Protein AF-A0A1Y6CTK4-F1 (afdb_monomer_lite)

Structure (mmCIF, N/CA/C/O backbone):
data_AF-A0A1Y6CTK4-F1
#
_entry.id   AF-A0A1Y6CTK4-F1
#
loop_
_atom_site.group_PDB
_atom_site.id
_atom_site.type_symbol
_atom_site.label_atom_id
_atom_site.label_alt_id
_atom_site.label_comp_id
_atom_site.label_asym_id
_atom_site.label_entity_id
_atom_site.label_seq_id
_atom_site.pdbx_PDB_ins_code
_atom_site.Cartn_x
_atom_site.Cartn_y
_atom_site.Cartn_z
_atom_site.occupancy
_atom_site.B_iso_or_equiv
_atom_site.auth_seq_id
_atom_site.auth_comp_id
_atom_site.auth_asym_id
_atom_site.auth_atom_id
_atom_site.pdbx_PDB_model_num
ATOM 1 N N . MET A 1 1 ? 42.784 -17.783 3.368 1.00 45.97 1 MET A N 1
ATOM 2 C CA . MET A 1 1 ? 42.472 -16.621 2.508 1.00 45.97 1 MET A CA 1
ATOM 3 C C . MET A 1 1 ? 41.008 -16.737 2.099 1.00 45.97 1 MET A C 1
ATOM 5 O O . MET A 1 1 ? 40.690 -17.601 1.295 1.00 45.97 1 MET A O 1
ATOM 9 N N . LEU A 1 2 ? 40.103 -15.988 2.735 1.00 48.53 2 LEU A N 1
ATOM 10 C CA . LEU A 1 2 ? 38.673 -16.004 2.399 1.00 48.53 2 LEU A CA 1
ATOM 11 C C . LEU A 1 2 ? 38.451 -15.067 1.206 1.00 48.53 2 LEU A C 1
ATOM 13 O O . LEU A 1 2 ? 38.705 -13.869 1.308 1.00 48.53 2 LEU A O 1
ATOM 17 N N . ASN A 1 3 ? 38.032 -15.623 0.069 1.00 46.44 3 ASN A N 1
ATOM 18 C CA . ASN A 1 3 ? 37.673 -14.848 -1.115 1.00 46.44 3 ASN A CA 1
ATOM 19 C C . ASN A 1 3 ? 36.435 -13.995 -0.811 1.00 46.44 3 ASN A C 1
ATOM 21 O O . ASN A 1 3 ? 35.323 -14.515 -0.732 1.00 46.44 3 ASN A O 1
ATOM 25 N N . SER A 1 4 ? 36.621 -12.681 -0.678 1.00 54.34 4 SER A N 1
ATOM 26 C CA . SER A 1 4 ? 35.524 -11.712 -0.686 1.00 54.34 4 SER A CA 1
ATOM 27 C C . SER A 1 4 ? 34.871 -11.710 -2.068 1.00 54.34 4 SER A C 1
ATOM 29 O O . SER A 1 4 ? 35.360 -11.072 -3.002 1.00 54.34 4 SER A O 1
ATOM 31 N N . ALA A 1 5 ? 33.774 -12.453 -2.219 1.00 57.59 5 ALA A N 1
ATOM 32 C CA . ALA A 1 5 ? 32.955 -12.409 -3.421 1.00 57.59 5 ALA A CA 1
ATOM 33 C C . ALA A 1 5 ? 32.444 -10.972 -3.631 1.00 57.59 5 ALA A C 1
ATOM 35 O O . ALA A 1 5 ? 31.757 -10.414 -2.775 1.00 57.59 5 ALA A O 1
ATOM 36 N N . LYS A 1 6 ? 32.794 -10.355 -4.767 1.00 54.62 6 LYS A N 1
ATOM 37 C CA . LYS A 1 6 ? 32.247 -9.047 -5.158 1.00 54.62 6 LYS A CA 1
ATOM 38 C C . LYS A 1 6 ? 30.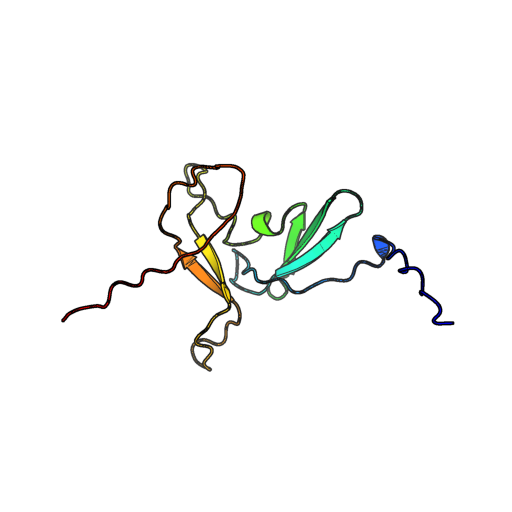724 -9.183 -5.320 1.00 54.62 6 LYS A C 1
ATOM 40 O O . LYS A 1 6 ? 30.294 -10.127 -5.988 1.00 54.62 6 LYS A O 1
ATOM 45 N N . PRO A 1 7 ? 29.905 -8.274 -4.760 1.00 55.06 7 PRO A N 1
ATOM 46 C CA . PRO A 1 7 ? 28.458 -8.342 -4.930 1.00 55.06 7 PRO A CA 1
ATOM 47 C C . PRO A 1 7 ? 28.117 -8.264 -6.423 1.00 55.06 7 PRO A C 1
ATOM 49 O O . PRO A 1 7 ? 28.581 -7.361 -7.127 1.00 55.06 7 PRO A O 1
ATOM 52 N N . ARG A 1 8 ? 27.336 -9.230 -6.927 1.00 59.50 8 ARG A N 1
ATOM 53 C CA . ARG A 1 8 ? 26.822 -9.189 -8.303 1.00 59.50 8 ARG A CA 1
ATOM 54 C C . ARG A 1 8 ? 25.982 -7.924 -8.461 1.00 59.50 8 ARG A C 1
ATOM 56 O O . ARG A 1 8 ? 25.069 -7.686 -7.675 1.00 59.50 8 ARG A O 1
ATOM 63 N N . ARG A 1 9 ? 26.276 -7.130 -9.493 1.00 58.94 9 ARG A N 1
ATOM 64 C CA . ARG A 1 9 ? 25.370 -6.068 -9.937 1.00 58.9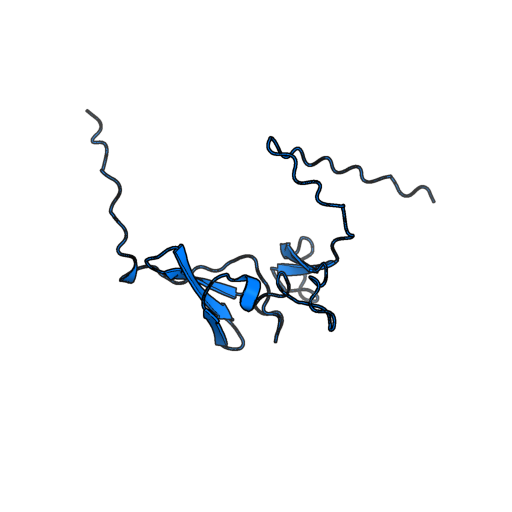4 9 ARG A CA 1
ATOM 65 C C . ARG A 1 9 ? 24.100 -6.751 -10.445 1.00 58.94 9 ARG A C 1
ATOM 67 O O . ARG A 1 9 ? 24.165 -7.485 -11.425 1.00 58.94 9 ARG A O 1
ATOM 74 N N . ILE A 1 10 ? 22.986 -6.577 -9.737 1.00 56.66 10 ILE A N 1
ATOM 75 C CA . ILE A 1 10 ? 21.670 -7.005 -10.218 1.00 56.66 10 ILE A CA 1
ATOM 76 C C . ILE A 1 10 ? 21.304 -6.031 -11.338 1.00 56.66 10 ILE A C 1
ATOM 78 O O . ILE A 1 10 ? 21.202 -4.829 -11.088 1.00 56.66 10 ILE A O 1
ATOM 82 N N . ASN A 1 11 ? 21.169 -6.519 -12.571 1.00 55.72 11 ASN A N 1
ATOM 83 C CA . ASN A 1 11 ? 20.648 -5.696 -13.657 1.00 55.72 11 ASN A CA 1
ATOM 84 C C . ASN A 1 11 ? 19.216 -5.285 -13.292 1.00 55.72 11 ASN A C 1
ATOM 86 O O . ASN A 1 11 ? 18.415 -6.120 -12.880 1.00 55.72 11 ASN A O 1
ATOM 90 N N . HIS A 1 12 ? 18.875 -4.006 -13.446 1.00 55.53 12 HIS A N 1
ATOM 91 C CA . HIS A 1 12 ? 17.532 -3.497 -13.128 1.00 55.53 12 HIS A CA 1
ATOM 92 C C . HIS A 1 12 ? 16.418 -4.159 -13.961 1.00 55.53 12 HIS A C 1
ATOM 94 O O . HIS A 1 12 ? 15.256 -4.138 -13.567 1.00 55.53 12 HIS A O 1
ATOM 100 N N . GLU A 1 13 ? 16.778 -4.765 -15.090 1.00 55.28 13 GLU A N 1
ATOM 101 C CA . GLU A 1 13 ? 15.895 -5.520 -15.985 1.00 55.28 13 GLU A CA 1
ATOM 102 C C . GLU A 1 13 ? 15.497 -6.885 -15.390 1.00 55.28 13 GLU A C 1
ATOM 104 O O . GLU A 1 13 ? 14.393 -7.367 -15.637 1.00 55.28 13 GLU A O 1
ATOM 109 N N . ASP A 1 14 ? 16.348 -7.431 -14.512 1.00 58.47 14 ASP A N 1
ATOM 110 C CA . ASP A 1 14 ? 16.137 -8.666 -13.746 1.00 58.47 14 ASP A CA 1
ATOM 111 C C . ASP A 1 14 ? 15.514 -8.397 -12.363 1.00 58.47 14 ASP A C 1
ATOM 113 O O . ASP A 1 14 ? 15.399 -9.304 -11.533 1.00 58.47 14 ASP A O 1
ATOM 117 N N . ALA A 1 15 ? 15.125 -7.149 -12.070 1.00 69.19 15 ALA A N 1
ATOM 118 C CA . ALA A 1 15 ? 14.458 -6.829 -10.818 1.00 69.19 15 ALA A CA 1
ATOM 119 C C . ALA A 1 15 ? 13.088 -7.524 -10.790 1.00 69.19 15 ALA A C 1
ATOM 121 O O . ALA A 1 15 ? 12.125 -7.105 -11.440 1.00 69.19 15 ALA A O 1
ATOM 122 N N . GLY A 1 16 ? 13.020 -8.628 -10.046 1.00 87.75 16 GLY A N 1
ATOM 123 C CA . GLY A 1 16 ? 11.790 -9.367 -9.803 1.00 87.75 16 GLY A CA 1
ATOM 124 C C . GLY A 1 16 ? 10.719 -8.517 -9.113 1.00 87.75 16 GLY A C 1
ATOM 125 O O . GLY A 1 16 ? 10.954 -7.397 -8.658 1.00 87.75 16 GLY A O 1
ATOM 126 N N . TRP A 1 17 ? 9.511 -9.065 -9.037 1.00 94.12 17 TRP A N 1
ATOM 127 C CA . TRP A 1 17 ? 8.437 -8.483 -8.238 1.00 94.12 17 TRP A CA 1
ATOM 128 C C . TRP A 1 17 ? 8.585 -8.909 -6.778 1.00 94.12 17 TRP A C 1
ATOM 130 O O . TRP A 1 17 ? 8.696 -10.099 -6.490 1.00 94.12 17 TRP A 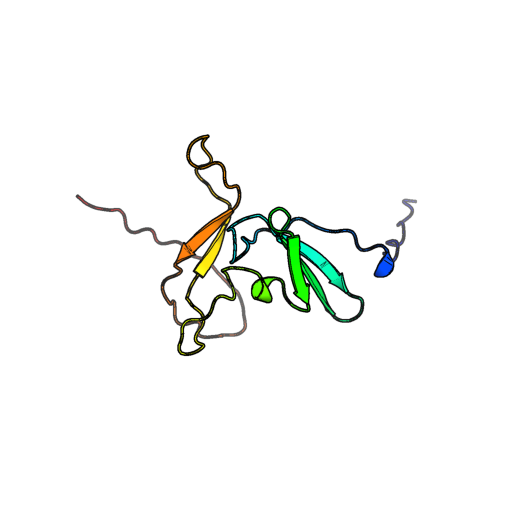O 1
ATOM 140 N N . PHE A 1 18 ? 8.526 -7.949 -5.859 1.00 94.25 18 PHE A N 1
ATOM 141 C CA . PHE A 1 18 ? 8.609 -8.185 -4.419 1.00 94.25 18 PHE A CA 1
ATOM 142 C C . PHE A 1 18 ? 7.269 -7.885 -3.757 1.00 94.25 18 PHE A C 1
ATOM 144 O O . PHE A 1 18 ? 6.694 -6.823 -3.989 1.00 94.25 18 PHE A O 1
ATOM 151 N N . LEU A 1 19 ? 6.779 -8.786 -2.908 1.00 95.62 19 LEU A N 1
ATOM 152 C CA . LEU A 1 19 ? 5.664 -8.475 -2.014 1.00 95.62 19 LEU A CA 1
ATOM 153 C C . LEU A 1 19 ? 6.096 -7.398 -1.016 1.00 95.62 19 LEU A C 1
ATOM 155 O O . LEU A 1 19 ? 7.140 -7.515 -0.381 1.00 95.62 19 LEU A O 1
ATOM 159 N N . ILE A 1 20 ? 5.266 -6.372 -0.855 1.00 96.56 20 ILE A N 1
ATOM 160 C CA . ILE A 1 20 ? 5.478 -5.274 0.095 1.00 96.56 20 ILE A CA 1
ATOM 161 C C . ILE A 1 20 ? 4.334 -5.219 1.111 1.00 96.56 20 ILE A C 1
ATOM 163 O O . ILE A 1 20 ? 3.264 -5.801 0.903 1.00 96.56 20 ILE A O 1
ATOM 167 N N . GLU A 1 21 ? 4.555 -4.543 2.238 1.00 96.31 21 GLU A N 1
ATOM 168 C CA . GLU A 1 21 ? 3.587 -4.434 3.341 1.00 96.31 21 GLU A CA 1
ATOM 169 C C . GLU A 1 21 ? 2.579 -3.301 3.104 1.00 96.31 21 GLU A C 1
ATOM 171 O O . GLU A 1 21 ? 2.430 -2.362 3.880 1.00 96.31 21 GLU A O 1
ATOM 176 N N . HIS A 1 22 ? 1.892 -3.380 1.967 1.00 97.50 22 HIS A N 1
ATOM 177 C CA . HIS A 1 22 ? 0.935 -2.379 1.527 1.00 97.50 22 HIS A CA 1
ATOM 178 C C . HIS A 1 22 ? -0.317 -3.030 0.947 1.00 97.50 22 HIS A C 1
ATOM 180 O O . HIS A 1 22 ? -0.231 -4.020 0.216 1.00 97.50 22 HIS A O 1
ATOM 186 N N . ALA A 1 23 ? -1.465 -2.429 1.259 1.00 98.06 23 ALA A N 1
ATOM 187 C CA . ALA A 1 23 ? -2.776 -2.838 0.781 1.00 98.06 23 ALA A CA 1
ATOM 188 C C . ALA A 1 23 ? -3.258 -1.909 -0.342 1.00 98.06 23 ALA A C 1
ATOM 190 O O . ALA A 1 23 ? -3.185 -0.680 -0.241 1.00 98.06 23 ALA A O 1
ATOM 191 N N . CYS A 1 24 ? -3.761 -2.500 -1.422 1.00 98.31 24 CYS A N 1
ATOM 192 C CA . CYS A 1 24 ? -4.321 -1.800 -2.565 1.00 98.31 24 CYS A CA 1
ATOM 193 C C . CYS A 1 24 ? -5.534 -0.971 -2.143 1.00 98.31 24 CYS A C 1
ATOM 195 O O . CYS A 1 24 ? -6.468 -1.501 -1.553 1.00 98.31 24 CYS A O 1
ATOM 197 N N . ARG A 1 25 ? -5.586 0.305 -2.529 1.00 97.69 25 ARG A N 1
ATOM 198 C CA . ARG A 1 25 ? -6.736 1.164 -2.195 1.00 97.69 25 ARG A CA 1
ATOM 199 C C . ARG A 1 25 ? -8.038 0.835 -2.935 1.00 97.69 25 ARG A C 1
ATOM 201 O O . ARG A 1 25 ? -9.043 1.492 -2.711 1.00 97.69 25 ARG A O 1
ATOM 208 N N . ILE A 1 26 ? -7.997 -0.118 -3.867 1.00 97.75 26 ILE A N 1
ATOM 209 C CA . ILE A 1 26 ? -9.145 -0.512 -4.696 1.00 97.75 26 ILE A CA 1
ATOM 210 C C . ILE A 1 26 ? -9.809 -1.768 -4.133 1.00 97.75 26 ILE A C 1
ATOM 212 O O . ILE A 1 26 ? -11.027 -1.815 -4.029 1.00 97.75 26 ILE A O 1
ATOM 216 N N . CYS A 1 27 ? -9.019 -2.782 -3.770 1.00 97.38 27 CYS A N 1
ATOM 217 C CA . CYS A 1 27 ? -9.540 -4.079 -3.322 1.00 97.38 27 CYS A CA 1
ATOM 218 C C . CYS A 1 27 ? -8.954 -4.563 -1.990 1.00 97.38 27 CYS A C 1
ATOM 220 O O . CYS A 1 27 ? -9.182 -5.705 -1.610 1.00 97.38 27 CYS A O 1
ATOM 222 N N . SER A 1 28 ? -8.136 -3.746 -1.320 1.00 96.50 28 SER A N 1
ATOM 223 C CA . SER A 1 28 ? -7.413 -4.082 -0.081 1.00 96.50 28 SER A CA 1
ATOM 224 C C . SER A 1 28 ? -6.455 -5.280 -0.171 1.00 96.50 28 SER A C 1
ATOM 226 O O . SER A 1 28 ? -5.886 -5.687 0.836 1.00 96.50 28 SER A O 1
ATOM 228 N N . GLY A 1 29 ? -6.205 -5.794 -1.379 1.00 96.69 29 GLY A N 1
ATOM 229 C CA . GLY A 1 29 ? -5.244 -6.865 -1.645 1.00 96.69 29 GLY A CA 1
ATOM 230 C C . GLY A 1 29 ? -3.775 -6.432 -1.521 1.00 96.69 29 GLY A C 1
ATOM 231 O O . GLY A 1 29 ? -3.469 -5.242 -1.420 1.00 96.69 29 GLY A O 1
ATOM 232 N N . ARG A 1 30 ? -2.841 -7.384 -1.537 1.00 97.25 30 ARG A N 1
ATOM 233 C CA . ARG A 1 30 ? -1.399 -7.158 -1.401 1.00 97.25 30 ARG A CA 1
ATOM 234 C C . ARG A 1 30 ? -0.803 -6.448 -2.615 1.00 97.25 30 ARG A C 1
ATOM 236 O O . ARG A 1 30 ? -1.146 -6.697 -3.772 1.00 97.25 30 ARG A O 1
ATOM 243 N N . LEU A 1 31 ? 0.169 -5.578 -2.352 1.00 97.81 31 LEU A N 1
ATOM 244 C CA . LEU A 1 31 ? 0.958 -4.948 -3.404 1.00 97.81 31 LEU A CA 1
ATOM 245 C C . LEU A 1 31 ? 2.278 -5.679 -3.659 1.00 97.81 31 LEU A C 1
ATOM 247 O O . LEU A 1 31 ? 2.961 -6.149 -2.747 1.00 97.81 31 LEU A O 1
ATOM 251 N N . LEU A 1 32 ? 2.631 -5.707 -4.937 1.00 97.56 32 LEU A N 1
ATOM 252 C CA . LEU A 1 32 ? 3.930 -6.059 -5.473 1.00 97.56 32 LEU A CA 1
ATOM 253 C C . LEU A 1 32 ? 4.653 -4.779 -5.893 1.00 97.56 32 LEU A C 1
ATOM 255 O O . LEU A 1 32 ? 4.041 -3.868 -6.458 1.00 97.56 32 LEU A O 1
ATOM 259 N N . TRP A 1 33 ? 5.960 -4.740 -5.679 1.00 96.31 33 TRP A N 1
ATOM 260 C CA . TRP A 1 33 ? 6.844 -3.668 -6.105 1.00 96.31 33 TRP A CA 1
ATOM 261 C C . TRP A 1 33 ? 7.931 -4.199 -7.026 1.00 96.31 33 TRP A C 1
ATOM 263 O O . TRP A 1 33 ? 8.523 -5.242 -6.757 1.00 96.31 33 TRP A O 1
ATOM 273 N N . ARG A 1 34 ? 8.216 -3.455 -8.091 1.00 94.75 34 ARG A N 1
ATOM 274 C CA . ARG A 1 34 ? 9.368 -3.676 -8.958 1.00 94.75 34 ARG A CA 1
ATOM 275 C C . ARG A 1 34 ? 10.150 -2.367 -9.100 1.00 94.75 34 ARG A C 1
ATOM 277 O O . ARG A 1 34 ? 9.632 -1.445 -9.736 1.00 94.75 34 ARG A O 1
ATOM 284 N N . PRO A 1 35 ? 11.363 -2.263 -8.530 1.00 91.44 35 PRO A N 1
ATOM 285 C CA . PRO A 1 35 ? 12.229 -1.103 -8.716 1.00 91.44 35 PRO A CA 1
ATOM 286 C C . PRO A 1 35 ? 12.564 -0.877 -10.195 1.00 91.44 35 PRO A C 1
ATOM 288 O O . PRO A 1 35 ? 12.789 -1.827 -10.939 1.00 91.44 35 PRO A O 1
ATOM 291 N N . GLY A 1 36 ? 12.609 0.383 -10.616 1.00 89.56 36 GLY A N 1
ATOM 292 C CA . GLY A 1 36 ? 13.076 0.804 -11.933 1.00 89.56 36 GLY A CA 1
ATOM 293 C C . GLY A 1 36 ? 14.521 1.323 -11.898 1.00 89.56 36 GLY A C 1
ATOM 294 O O . GLY A 1 36 ? 15.078 1.534 -10.820 1.00 89.56 36 GLY A O 1
ATOM 295 N N . PRO A 1 37 ? 15.136 1.569 -13.066 1.00 81.62 37 PRO A N 1
ATOM 296 C CA . PRO A 1 37 ? 16.548 1.957 -13.172 1.00 81.62 37 PRO A CA 1
ATOM 297 C C . PRO A 1 37 ? 16.889 3.345 -12.599 1.00 81.62 37 PRO A C 1
ATOM 299 O O . PRO A 1 37 ? 18.044 3.597 -12.281 1.00 81.62 37 PRO A O 1
ATOM 302 N N . ASN A 1 38 ? 15.905 4.235 -12.416 1.00 80.69 38 ASN A N 1
ATOM 303 C CA . ASN A 1 38 ? 16.129 5.646 -12.060 1.00 80.69 38 ASN A CA 1
ATOM 304 C C . ASN A 1 38 ? 15.465 6.052 -10.730 1.00 80.69 38 ASN A C 1
ATOM 306 O O . ASN A 1 38 ? 14.894 7.134 -10.623 1.00 80.69 38 ASN A O 1
ATOM 310 N N . GLY A 1 39 ? 15.445 5.159 -9.738 1.00 73.44 39 GLY A N 1
ATOM 311 C CA . GLY A 1 39 ? 14.870 5.438 -8.410 1.00 73.44 39 GLY A CA 1
ATOM 312 C C . GLY A 1 39 ? 13.336 5.452 -8.345 1.00 73.44 39 GLY A C 1
ATOM 313 O O . GLY A 1 39 ? 12.776 5.468 -7.257 1.00 73.44 39 GLY A O 1
ATOM 314 N N . GLY A 1 40 ? 12.651 5.388 -9.490 1.00 85.12 40 GLY A N 1
ATOM 315 C CA . GLY A 1 40 ? 11.229 5.056 -9.567 1.00 85.12 40 GLY A CA 1
ATOM 316 C C . GLY A 1 40 ? 10.986 3.545 -9.573 1.00 85.12 40 GLY A C 1
ATOM 317 O O . GLY A 1 40 ? 11.883 2.738 -9.338 1.00 85.12 40 GLY A O 1
ATOM 318 N N . GLY A 1 41 ? 9.767 3.143 -9.911 1.00 93.12 41 GLY A N 1
ATOM 319 C CA . GLY A 1 41 ? 9.427 1.741 -10.120 1.00 93.12 41 GLY A CA 1
ATOM 320 C C . GLY A 1 41 ? 7.965 1.564 -10.487 1.00 93.12 41 GLY A C 1
ATOM 321 O O . GLY A 1 41 ? 7.290 2.513 -10.897 1.00 93.12 41 GLY A O 1
ATOM 322 N N . GLN A 1 42 ? 7.496 0.328 -10.384 1.00 95.94 42 GLN A N 1
ATOM 323 C CA . GLN A 1 42 ? 6.124 -0.035 -10.680 1.00 95.94 42 GLN A CA 1
ATOM 324 C C . GLN A 1 42 ? 5.521 -0.788 -9.503 1.00 95.94 42 GLN A C 1
ATOM 326 O O . GLN A 1 42 ? 6.056 -1.802 -9.056 1.00 95.94 42 GLN A O 1
ATOM 331 N N . ALA A 1 43 ? 4.370 -0.312 -9.043 1.00 97.38 43 ALA A N 1
ATOM 332 C CA . ALA A 1 43 ? 3.526 -1.027 -8.106 1.00 97.38 43 ALA A CA 1
ATOM 333 C C . ALA A 1 43 ? 2.422 -1.760 -8.867 1.00 97.38 43 ALA A C 1
ATOM 335 O O . ALA A 1 43 ? 1.864 -1.233 -9.833 1.00 97.38 43 ALA A O 1
ATOM 336 N N . ARG A 1 44 ? 2.093 -2.972 -8.429 1.00 98.00 44 ARG A N 1
ATOM 337 C CA . ARG A 1 44 ? 1.004 -3.784 -8.978 1.00 98.00 44 ARG A CA 1
ATOM 338 C C . ARG A 1 44 ? 0.258 -4.465 -7.838 1.00 98.00 44 ARG A C 1
ATOM 340 O O . ARG A 1 44 ? 0.893 -5.021 -6.95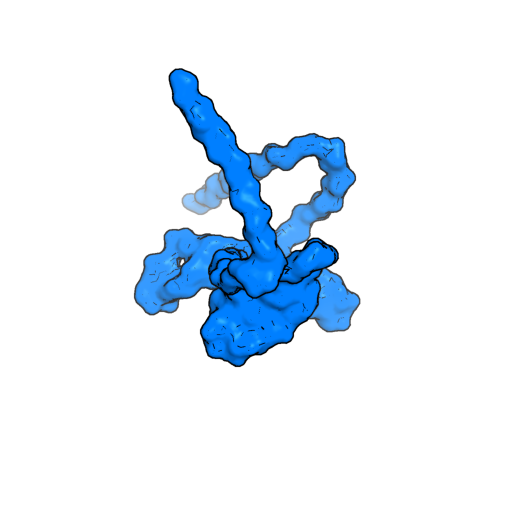6 1.00 98.00 44 ARG A O 1
ATOM 347 N N . CYS A 1 45 ? -1.068 -4.469 -7.865 1.00 98.25 45 CYS A N 1
ATOM 348 C CA . CYS A 1 45 ? -1.854 -5.298 -6.953 1.00 98.25 45 CYS A CA 1
ATOM 349 C C . CYS A 1 45 ? -1.808 -6.767 -7.394 1.00 98.25 45 CYS A C 1
ATOM 351 O O . CYS A 1 45 ? -1.980 -7.058 -8.583 1.00 98.25 45 CYS A O 1
ATOM 353 N N . ALA A 1 46 ? -1.556 -7.676 -6.451 1.00 97.25 46 ALA A N 1
ATOM 354 C CA . ALA A 1 46 ? -1.485 -9.110 -6.709 1.00 97.25 46 ALA A CA 1
ATOM 355 C C . ALA A 1 46 ? -2.866 -9.712 -7.027 1.00 97.25 46 ALA A C 1
ATOM 357 O O . ALA A 1 46 ? -2.945 -10.694 -7.756 1.00 97.25 46 ALA A O 1
ATOM 358 N N . GLU A 1 47 ? -3.938 -9.085 -6.541 1.00 96.56 47 GLU A N 1
ATOM 359 C CA . GLU A 1 47 ? -5.312 -9.572 -6.625 1.00 96.56 47 GLU A CA 1
ATOM 360 C C . GLU A 1 47 ? -6.069 -8.901 -7.777 1.00 96.56 47 GLU A C 1
ATOM 362 O O . GLU A 1 47 ? -6.408 -9.562 -8.754 1.00 96.56 47 GLU A O 1
ATOM 367 N N . CYS A 1 48 ? -6.294 -7.580 -7.731 1.00 98.06 48 CYS A N 1
ATOM 368 C CA . CYS A 1 48 ? -7.055 -6.890 -8.788 1.00 98.06 48 CYS A CA 1
ATOM 369 C C . CYS A 1 48 ? -6.219 -6.525 -10.025 1.00 98.06 48 CYS A C 1
ATOM 371 O O . CYS A 1 48 ? -6.752 -6.036 -11.016 1.00 98.06 48 CYS A O 1
ATOM 373 N N . GLY A 1 49 ? -4.894 -6.689 -9.973 1.00 97.69 49 GLY A N 1
ATOM 374 C CA . GLY A 1 49 ? -4.008 -6.433 -11.110 1.00 97.69 49 GLY A CA 1
ATOM 375 C C . GLY A 1 49 ? -3.761 -4.960 -11.457 1.00 97.69 49 GLY A C 1
ATOM 376 O O . GLY A 1 49 ? -2.913 -4.706 -12.317 1.00 97.69 49 GLY A O 1
ATOM 377 N N . THR A 1 50 ? -4.423 -3.998 -10.796 1.00 98.31 50 THR A N 1
ATOM 378 C CA . THR A 1 50 ? -4.196 -2.555 -11.015 1.00 98.31 50 THR A CA 1
ATOM 379 C C . THR A 1 50 ? -2.724 -2.193 -10.817 1.00 98.31 50 THR A C 1
ATOM 381 O O . THR A 1 50 ? -2.040 -2.784 -9.978 1.00 98.31 50 THR A O 1
ATOM 384 N N . LYS A 1 51 ? -2.224 -1.224 -11.592 1.00 98.06 51 LYS A N 1
ATOM 385 C CA . LYS A 1 51 ? -0.815 -0.811 -11.605 1.00 98.06 51 LYS A CA 1
ATOM 386 C C . LYS A 1 51 ? -0.675 0.693 -11.393 1.00 98.06 51 LYS A C 1
ATOM 388 O O . LYS A 1 51 ? -1.546 1.457 -11.796 1.00 98.06 51 LYS A O 1
ATOM 393 N N . ALA A 1 52 ? 0.449 1.108 -10.821 1.00 97.06 52 ALA A N 1
ATOM 394 C CA . ALA A 1 52 ? 0.873 2.503 -10.758 1.00 97.06 52 ALA A CA 1
ATOM 395 C C . ALA A 1 52 ? 2.383 2.616 -11.001 1.00 97.06 52 ALA A C 1
ATOM 397 O O . ALA A 1 52 ? 3.139 1.694 -10.691 1.00 97.06 52 ALA A O 1
ATOM 398 N N . VAL A 1 53 ? 2.810 3.746 -11.563 1.00 95.56 53 VAL A N 1
ATOM 399 C CA . VAL A 1 53 ? 4.224 4.106 -11.750 1.00 95.56 53 VAL A CA 1
ATOM 400 C C . VAL A 1 53 ? 4.659 5.044 -10.622 1.00 95.56 53 VAL A C 1
ATOM 402 O O . VAL A 1 53 ? 3.835 5.762 -10.047 1.00 95.56 53 VAL A O 1
ATOM 405 N N . GLY A 1 54 ? 5.953 5.041 -10.309 1.00 93.56 54 GLY A N 1
ATOM 406 C CA . GLY A 1 54 ? 6.500 5.776 -9.172 1.00 93.56 54 GLY A CA 1
ATOM 407 C C . GLY A 1 54 ? 6.230 5.016 -7.882 1.00 93.56 54 GLY A C 1
ATOM 408 O O . GLY A 1 54 ? 6.133 3.801 -7.913 1.00 93.56 54 GLY A O 1
ATOM 409 N N . GLU A 1 55 ? 6.098 5.707 -6.758 1.00 93.56 55 GLU A N 1
ATOM 410 C CA . GLU A 1 55 ? 6.015 5.087 -5.430 1.00 93.56 55 GLU A CA 1
ATOM 411 C C . GLU A 1 55 ? 4.830 4.114 -5.240 1.00 93.56 55 GLU A C 1
ATOM 413 O O . GLU A 1 55 ? 3.716 4.400 -5.696 1.00 93.56 55 GLU A O 1
ATOM 418 N N . PRO A 1 56 ? 4.985 3.035 -4.441 1.00 95.62 56 PRO A N 1
ATOM 419 C CA . PRO A 1 56 ? 3.877 2.153 -4.059 1.00 95.62 56 PRO A CA 1
ATOM 420 C C . PRO A 1 56 ? 2.673 2.873 -3.451 1.00 95.62 56 PRO A C 1
ATOM 422 O O . PRO A 1 56 ? 1.527 2.449 -3.623 1.00 95.62 56 PRO A O 1
ATOM 425 N N . ARG A 1 57 ? 2.922 4.003 -2.774 1.00 96.50 57 ARG A N 1
ATOM 426 C CA . ARG A 1 57 ? 1.888 4.862 -2.183 1.00 96.50 57 ARG A CA 1
ATOM 427 C C . ARG A 1 57 ? 0.872 5.365 -3.209 1.00 96.50 57 ARG A C 1
ATOM 429 O O . ARG A 1 57 ? -0.267 5.613 -2.835 1.00 96.50 57 ARG A O 1
ATOM 436 N N . ASN A 1 58 ? 1.227 5.426 -4.491 1.00 96.50 58 ASN A N 1
ATOM 437 C CA . ASN A 1 58 ? 0.310 5.839 -5.554 1.00 96.50 58 ASN A CA 1
ATOM 438 C C . ASN A 1 58 ? -0.854 4.852 -5.765 1.00 96.50 58 ASN A C 1
ATOM 440 O O . ASN A 1 58 ? -1.910 5.254 -6.254 1.00 96.50 58 ASN A O 1
ATOM 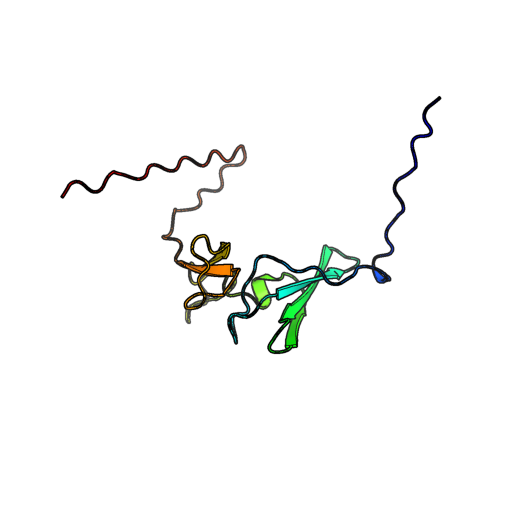444 N N . LEU A 1 59 ? -0.685 3.582 -5.377 1.00 97.81 59 LEU A N 1
ATOM 445 C CA . LEU A 1 59 ? -1.703 2.526 -5.480 1.00 97.81 59 LEU A CA 1
ATOM 446 C C . LEU A 1 59 ? -2.219 2.035 -4.111 1.00 97.81 59 LEU A C 1
ATOM 448 O O . LEU A 1 59 ? -3.190 1.281 -4.033 1.00 97.81 59 LEU A O 1
ATOM 452 N N . CYS A 1 60 ? -1.573 2.456 -3.029 1.00 98.31 60 CYS A N 1
ATOM 453 C CA . CYS A 1 60 ? -1.812 1.988 -1.669 1.00 98.31 60 CYS A CA 1
ATOM 454 C C . CYS A 1 60 ? -2.737 2.925 -0.878 1.00 98.31 60 CYS A C 1
ATOM 456 O O . CYS A 1 60 ? -2.737 4.138 -1.102 1.00 98.31 60 CYS A O 1
ATOM 458 N N . TRP A 1 61 ? -3.450 2.388 0.117 1.00 98.06 61 TRP A N 1
ATOM 459 C CA . TRP A 1 61 ? -4.182 3.187 1.109 1.00 98.06 61 TRP A CA 1
ATOM 460 C C . TRP A 1 61 ? -3.289 4.205 1.847 1.00 98.06 61 TRP A C 1
ATOM 462 O O . TRP A 1 61 ? -3.752 5.298 2.156 1.00 98.06 61 TRP A O 1
ATOM 472 N N . CYS A 1 62 ? -1.987 3.934 2.032 1.00 97.31 62 CYS A N 1
ATOM 473 C CA . CYS A 1 62 ? -1.036 4.882 2.642 1.00 97.31 62 CYS A CA 1
ATOM 474 C C . CYS A 1 62 ? -0.923 6.235 1.917 1.00 97.31 62 CYS A C 1
ATOM 476 O O . CYS A 1 62 ? -0.524 7.238 2.515 1.00 97.31 62 CYS A O 1
ATOM 478 N N . GLY A 1 63 ? -1.185 6.252 0.608 1.00 96.25 63 GLY A N 1
ATOM 479 C CA . GLY A 1 63 ? -1.190 7.462 -0.213 1.00 96.25 63 GLY A CA 1
ATOM 480 C C . GLY A 1 63 ? -2.594 7.958 -0.546 1.00 96.25 63 GLY A C 1
ATOM 481 O O . GLY A 1 63 ? -2.728 8.829 -1.407 1.00 96.25 63 GLY A O 1
ATOM 482 N N . ALA A 1 64 ? -3.635 7.407 0.087 1.00 96.25 64 ALA A N 1
ATOM 483 C CA . ALA A 1 64 ? -4.995 7.892 -0.081 1.00 96.25 64 ALA A CA 1
ATOM 484 C C . ALA A 1 64 ? -5.091 9.362 0.340 1.00 96.25 64 ALA A C 1
ATOM 486 O O . ALA A 1 64 ? -4.442 9.810 1.293 1.00 96.25 64 ALA A O 1
ATOM 487 N N . LYS A 1 65 ? -5.893 10.113 -0.411 1.00 95.62 65 LYS A N 1
ATOM 488 C CA . LYS A 1 65 ? -6.139 11.531 -0.183 1.00 95.62 65 LYS A CA 1
ATOM 489 C C . LYS A 1 65 ? -7.622 11.758 0.063 1.00 95.62 65 LYS A C 1
ATOM 491 O O . LYS A 1 65 ? -8.452 11.068 -0.524 1.00 95.62 65 LYS A O 1
ATOM 496 N N . THR A 1 66 ? -7.940 12.722 0.913 1.00 94.88 66 THR A N 1
ATOM 497 C CA . THR A 1 66 ? -9.305 13.220 1.093 1.00 94.88 66 THR A CA 1
ATOM 498 C C . THR A 1 66 ? -9.741 14.032 -0.132 1.00 94.88 66 THR A C 1
ATOM 500 O O . THR A 1 66 ? -8.927 14.352 -1.004 1.00 94.88 66 THR A O 1
ATOM 503 N N . ALA A 1 67 ? -11.015 14.430 -0.189 1.00 94.56 67 ALA A N 1
ATOM 504 C CA . ALA A 1 67 ? -11.530 15.294 -1.256 1.00 94.56 67 ALA A CA 1
ATOM 505 C C . ALA A 1 67 ? -10.792 16.648 -1.353 1.00 94.56 67 ALA A C 1
ATOM 507 O O . ALA A 1 67 ? -10.701 17.224 -2.431 1.00 94.56 67 ALA A O 1
ATOM 508 N N . THR A 1 68 ? -10.207 17.129 -0.249 1.00 94.50 68 THR A N 1
ATOM 509 C CA . THR A 1 68 ? -9.399 18.361 -0.209 1.00 94.50 68 THR A CA 1
ATOM 510 C C . THR A 1 68 ? -7.947 18.147 -0.652 1.00 94.50 68 THR A C 1
ATOM 512 O O . THR A 1 68 ? -7.150 19.080 -0.643 1.00 94.50 68 THR A O 1
ATOM 515 N N . GLY A 1 69 ? -7.571 16.918 -1.020 1.00 92.75 69 GLY A N 1
ATOM 516 C CA . GLY A 1 69 ? -6.225 16.561 -1.466 1.00 92.75 69 GLY A CA 1
ATOM 517 C C . GLY A 1 69 ? -5.217 16.304 -0.340 1.00 92.75 69 GLY A C 1
ATOM 518 O O . GLY A 1 69 ? -4.079 15.924 -0.636 1.00 92.75 69 GLY A O 1
ATOM 519 N N . LYS A 1 70 ? -5.612 16.461 0.931 1.00 92.88 70 LYS A N 1
ATOM 520 C CA . LYS A 1 70 ? -4.783 16.121 2.102 1.00 92.88 70 LYS A CA 1
ATOM 521 C C . LYS A 1 70 ? -4.612 14.605 2.231 1.00 92.88 70 LYS A C 1
ATOM 523 O O . LYS A 1 70 ? -5.463 13.851 1.767 1.00 92.88 70 LYS A O 1
ATOM 528 N N . ASN A 1 71 ? -3.523 14.142 2.853 1.00 94.00 71 ASN A N 1
ATOM 529 C CA . ASN A 1 71 ? -3.351 12.714 3.152 1.00 94.00 71 ASN A CA 1
ATOM 530 C C . ASN A 1 71 ? -4.479 12.250 4.085 1.00 94.00 71 ASN A C 1
ATOM 532 O O . ASN A 1 71 ? -4.798 12.944 5.040 1.00 94.00 71 ASN A O 1
ATOM 536 N N . ALA A 1 72 ? -5.066 11.088 3.813 1.00 95.00 72 ALA A N 1
ATOM 537 C CA . ALA A 1 72 ? -6.205 10.578 4.576 1.00 95.00 72 ALA A CA 1
ATOM 538 C C . ALA A 1 72 ? -5.833 10.010 5.961 1.00 95.00 72 ALA A C 1
ATOM 540 O O . ALA A 1 72 ? -6.692 9.442 6.621 1.00 95.00 72 ALA A O 1
ATOM 541 N N . GLY A 1 73 ? -4.561 10.085 6.375 1.00 95.12 73 GLY A N 1
ATOM 542 C CA . GLY A 1 73 ? -4.121 9.569 7.673 1.00 95.12 73 GLY A CA 1
ATOM 543 C C . GLY A 1 73 ? -4.193 8.045 7.782 1.00 95.12 73 GLY A C 1
ATOM 544 O O . GLY A 1 73 ? -4.244 7.516 8.875 1.00 95.12 73 GLY A O 1
ATOM 545 N N . LEU A 1 74 ? -4.198 7.307 6.671 1.00 96.19 74 LEU A N 1
ATOM 546 C CA . LEU A 1 74 ? -4.260 5.841 6.692 1.00 96.19 74 LEU A CA 1
ATOM 547 C C . LEU A 1 74 ? -2.866 5.238 6.557 1.00 96.19 74 LEU A C 1
ATOM 549 O O . LEU A 1 74 ? -2.055 5.722 5.758 1.00 96.19 74 LEU A O 1
ATOM 553 N N . ARG A 1 75 ? -2.572 4.161 7.287 1.00 96.88 75 ARG A N 1
ATOM 554 C CA . ARG A 1 75 ? -1.314 3.413 7.165 1.00 96.88 75 ARG A CA 1
ATOM 555 C C . ARG A 1 75 ? -1.563 1.915 7.114 1.00 96.88 75 ARG A C 1
ATOM 557 O O . ARG A 1 75 ? -2.408 1.378 7.817 1.00 96.88 75 ARG A O 1
ATOM 564 N N . CYS A 1 76 ? -0.805 1.250 6.252 1.00 97.69 76 CYS A N 1
ATOM 565 C CA . CYS A 1 76 ? -0.744 -0.199 6.212 1.00 97.69 76 CYS A CA 1
ATOM 566 C C . CYS A 1 76 ? 0.195 -0.689 7.306 1.00 97.69 76 CYS A C 1
ATOM 568 O O . CYS A 1 76 ? 1.325 -0.211 7.398 1.00 97.69 76 CYS A O 1
ATOM 570 N N . VAL A 1 77 ? -0.276 -1.650 8.087 1.00 96.00 77 VAL A N 1
ATOM 571 C CA . VAL A 1 77 ? 0.498 -2.331 9.122 1.00 96.00 77 VAL A CA 1
ATOM 572 C C . VAL A 1 77 ? 0.298 -3.834 8.971 1.00 96.00 77 VAL A C 1
ATOM 574 O O . VAL A 1 77 ? -0.710 -4.287 8.419 1.00 96.00 77 VAL A O 1
ATOM 577 N N . ARG A 1 78 ? 1.266 -4.630 9.427 1.00 95.06 78 ARG A N 1
ATOM 578 C CA . ARG A 1 78 ? 1.089 -6.083 9.489 1.00 95.06 78 ARG A CA 1
ATOM 579 C C . ARG A 1 78 ? -0.036 -6.403 10.471 1.00 95.06 78 ARG A C 1
ATOM 581 O O . ARG A 1 78 ? -0.088 -5.816 11.545 1.00 95.06 78 ARG A O 1
ATOM 588 N N . ASN A 1 79 ? -0.917 -7.324 10.100 1.00 94.94 79 ASN A N 1
ATOM 589 C CA . ASN A 1 79 ? -2.003 -7.762 10.966 1.00 94.94 79 ASN A CA 1
ATOM 590 C C . ASN A 1 79 ? -1.452 -8.632 12.112 1.00 94.94 79 ASN A C 1
ATOM 592 O O . ASN A 1 79 ? -0.905 -9.704 11.815 1.00 94.94 79 ASN A O 1
ATOM 596 N N . PRO A 1 80 ? -1.573 -8.202 13.384 1.00 93.19 80 PRO A N 1
ATOM 597 C CA . PRO A 1 80 ? -1.149 -9.007 14.527 1.00 93.19 80 PRO A CA 1
ATOM 598 C C . PRO A 1 80 ? -2.132 -10.146 14.838 1.00 93.19 80 PRO A C 1
ATOM 600 O O . PRO A 1 80 ? -1.725 -11.176 15.366 1.00 93.19 8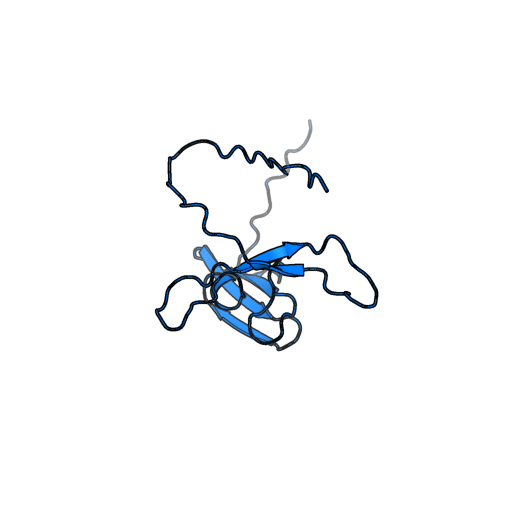0 PRO A O 1
ATOM 603 N N . GLU A 1 81 ? -3.401 -10.004 14.457 1.00 94.06 81 GLU A N 1
ATOM 604 C CA . GLU A 1 81 ? -4.499 -10.900 14.829 1.00 94.06 81 GLU A CA 1
ATOM 605 C C . GLU A 1 81 ? -5.058 -11.609 13.593 1.00 94.06 81 GLU A C 1
ATOM 607 O O . GLU A 1 81 ? -6.213 -11.442 13.187 1.00 94.06 81 GLU A O 1
ATOM 612 N N . ARG A 1 82 ? -4.201 -12.400 12.941 1.00 95.44 82 ARG A N 1
ATOM 613 C CA . ARG A 1 82 ? -4.611 -13.195 11.780 1.00 95.44 82 ARG A CA 1
ATOM 614 C C . ARG A 1 82 ? -5.440 -14.388 12.223 1.00 95.44 82 ARG A C 1
ATOM 616 O O . ARG A 1 82 ? -4.946 -15.286 12.901 1.00 95.44 82 ARG A O 1
ATOM 623 N N . THR A 1 83 ? -6.683 -14.418 11.772 1.00 95.75 83 THR A N 1
ATOM 624 C CA . THR A 1 83 ? -7.635 -15.505 12.018 1.00 95.75 83 THR A CA 1
ATOM 625 C C . THR A 1 83 ? -8.317 -15.887 10.704 1.00 95.75 83 THR A C 1
ATOM 627 O O . THR A 1 83 ? -8.228 -15.138 9.732 1.00 95.75 83 THR A O 1
ATOM 630 N N . PRO A 1 84 ? -9.028 -17.021 10.617 1.00 95.88 84 PRO A N 1
ATOM 631 C CA . PRO A 1 84 ? -9.832 -17.329 9.432 1.00 95.88 84 PRO A CA 1
ATOM 632 C C . PRO A 1 84 ? -10.869 -16.242 9.097 1.00 95.88 84 PRO A C 1
ATOM 634 O O . PRO A 1 84 ? -11.176 -16.026 7.929 1.00 95.88 84 PRO A O 1
ATOM 637 N N . GLN A 1 85 ? -11.385 -15.540 10.112 1.00 94.75 85 GLN A N 1
ATOM 638 C CA . GLN A 1 85 ? -12.324 -14.424 9.967 1.00 94.75 85 GLN A CA 1
ATOM 639 C C . GLN A 1 85 ? -11.622 -13.117 9.564 1.00 94.75 85 GLN A C 1
ATOM 641 O O . GLN A 1 85 ? -12.232 -12.272 8.914 1.00 94.75 85 GLN A O 1
ATOM 646 N N . ASN A 1 86 ? -10.340 -12.966 9.906 1.00 90.81 86 ASN A N 1
ATOM 647 C CA . ASN A 1 86 ? -9.483 -11.849 9.514 1.00 90.81 86 ASN A CA 1
ATOM 648 C C . ASN A 1 86 ? -8.171 -12.356 8.877 1.00 90.81 86 ASN A C 1
ATOM 650 O O . ASN A 1 86 ? -7.103 -12.287 9.498 1.00 90.81 86 ASN A O 1
ATOM 654 N N . PRO A 1 87 ? -8.224 -12.902 7.646 1.00 93.88 87 PRO A N 1
ATOM 655 C CA . PRO A 1 87 ? -7.091 -13.617 7.054 1.00 93.88 87 PRO A CA 1
ATOM 656 C C . PRO A 1 87 ? -6.032 -12.687 6.447 1.00 93.88 87 PRO A C 1
ATOM 658 O O . PRO A 1 87 ? -4.981 -13.145 6.001 1.00 93.88 87 PRO A O 1
ATOM 661 N N . ASN A 1 88 ? -6.299 -11.381 6.386 1.00 93.31 88 ASN A N 1
ATOM 662 C CA . ASN A 1 88 ? -5.416 -10.430 5.726 1.00 93.31 88 ASN A CA 1
ATOM 663 C C . ASN A 1 88 ? -4.096 -10.292 6.491 1.00 93.31 88 ASN A C 1
ATOM 665 O O . ASN A 1 88 ? -4.081 -9.965 7.672 1.00 93.31 88 ASN A O 1
ATOM 669 N N . GLU A 1 89 ? -2.970 -10.481 5.802 1.00 95.25 89 GLU A N 1
ATOM 670 C CA . GLU A 1 89 ? -1.632 -10.329 6.393 1.00 95.25 89 GLU A CA 1
ATOM 671 C C . GLU A 1 89 ? -1.267 -8.856 6.659 1.00 95.25 89 GLU A C 1
ATOM 673 O O . GLU A 1 89 ? -0.444 -8.558 7.521 1.00 95.25 89 GLU A O 1
ATOM 678 N N . VAL A 1 90 ? -1.877 -7.926 5.919 1.00 96.44 90 VAL A N 1
ATOM 679 C CA . VAL A 1 90 ? -1.721 -6.475 6.086 1.00 96.44 90 VAL A CA 1
ATOM 680 C C . VAL A 1 90 ? -3.103 -5.859 6.227 1.00 96.44 90 VAL A C 1
ATOM 682 O O . VAL A 1 90 ? -3.980 -6.120 5.407 1.00 96.44 90 VAL A O 1
ATOM 685 N N . ILE A 1 91 ? -3.267 -5.024 7.246 1.00 96.12 91 ILE A N 1
ATOM 686 C CA . ILE A 1 91 ? -4.481 -4.254 7.516 1.00 96.12 91 ILE A CA 1
ATOM 687 C C . ILE A 1 91 ? -4.192 -2.763 7.365 1.00 96.12 91 ILE A C 1
ATOM 689 O O . ILE A 1 91 ? -3.036 -2.333 7.307 1.00 96.12 91 ILE A O 1
ATOM 693 N N . VAL A 1 92 ? -5.254 -1.972 7.266 1.00 96.81 92 VAL A N 1
ATOM 694 C CA . VAL A 1 92 ? -5.176 -0.515 7.181 1.00 96.81 92 VAL A CA 1
ATOM 695 C C . VAL A 1 92 ? -5.755 0.059 8.457 1.00 96.81 92 VAL A C 1
ATOM 697 O O . VAL A 1 92 ? -6.888 -0.253 8.807 1.00 96.81 92 VAL A O 1
ATOM 700 N N . VAL A 1 93 ? -4.979 0.904 9.121 1.00 95.56 93 VAL A N 1
ATOM 701 C CA . VAL A 1 93 ? -5.385 1.596 10.344 1.00 95.56 93 VAL A CA 1
ATOM 702 C C . VAL A 1 93 ? -5.317 3.107 10.125 1.00 95.56 93 VAL A C 1
ATOM 704 O O . VAL A 1 93 ? -4.464 3.571 9.353 1.00 95.56 93 VAL A O 1
ATOM 707 N N . PRO A 1 94 ? -6.200 3.893 10.759 1.00 95.25 94 PRO A N 1
ATOM 708 C CA . PRO A 1 94 ? -5.962 5.319 10.898 1.00 95.25 94 PRO A CA 1
ATOM 709 C C . PRO A 1 94 ? -4.721 5.534 11.773 1.00 95.25 94 PRO A C 1
ATOM 711 O O . PRO A 1 94 ? -4.491 4.812 12.739 1.00 95.25 94 PRO A O 1
ATOM 714 N N . VAL A 1 95 ? -3.908 6.518 11.417 1.00 88.31 95 VAL A N 1
ATOM 715 C CA . VAL A 1 95 ? -2.951 7.131 12.331 1.00 88.31 95 VAL A CA 1
ATOM 716 C C . VAL A 1 95 ? -3.528 8.478 12.711 1.00 88.31 95 VAL A C 1
ATOM 718 O O . VAL A 1 95 ? -3.820 9.294 11.834 1.00 88.31 95 VAL A O 1
ATOM 721 N N . GLU A 1 96 ? -3.735 8.691 14.005 1.00 73.31 96 GLU A N 1
ATOM 722 C CA . GLU A 1 96 ? -4.049 10.024 14.502 1.00 73.31 96 GLU A CA 1
ATOM 723 C C . GLU A 1 96 ? -2.876 10.950 14.153 1.00 73.31 96 GLU A C 1
ATOM 725 O O . GLU A 1 96 ? -1.713 10.526 14.143 1.00 73.31 96 GLU A O 1
ATOM 730 N N . GLU A 1 97 ? -3.183 12.180 13.739 1.00 52.81 97 GLU A N 1
ATOM 731 C CA . GLU A 1 97 ? -2.171 13.168 13.373 1.00 52.81 97 GLU A CA 1
ATOM 732 C C . GLU A 1 97 ? -1.278 13.440 14.587 1.00 52.81 97 GLU A C 1
ATOM 734 O O . GLU A 1 97 ? -1.612 14.235 15.456 1.00 52.81 97 GLU A O 1
ATOM 739 N N . VAL A 1 98 ? -0.110 12.804 14.644 1.00 46.62 98 VAL A N 1
ATOM 740 C CA . VAL A 1 98 ? 1.006 13.368 15.396 1.00 46.62 98 VAL A CA 1
ATOM 741 C C . VAL A 1 98 ? 1.645 14.364 14.448 1.00 46.62 98 VAL A C 1
ATOM 743 O O . VAL A 1 98 ? 2.185 13.958 13.412 1.00 46.62 98 VAL A O 1
ATOM 746 N N . ASP A 1 99 ? 1.528 15.654 14.761 1.00 37.91 99 ASP A N 1
ATOM 747 C CA . ASP A 1 99 ? 2.242 16.728 14.077 1.00 37.91 99 ASP A CA 1
ATOM 748 C C . ASP A 1 99 ? 3.698 16.301 13.862 1.00 37.91 99 ASP A C 1
ATOM 750 O O . ASP A 1 99 ? 4.515 16.255 14.783 1.00 37.91 99 ASP A O 1
ATOM 754 N N . MET A 1 100 ? 4.025 15.922 12.626 1.00 41.09 100 MET A N 1
ATOM 755 C CA . MET A 1 100 ? 5.385 15.576 12.241 1.00 41.09 100 MET A CA 1
ATOM 756 C C . MET A 1 100 ? 6.177 16.878 12.164 1.00 41.09 100 MET A C 1
ATOM 758 O O . MET A 1 100 ? 6.381 17.433 11.083 1.00 41.09 100 MET A O 1
ATOM 762 N N . VAL A 1 101 ? 6.645 17.370 13.309 1.00 38.22 101 VAL A N 1
ATOM 763 C CA . VAL A 1 101 ? 7.751 18.320 13.333 1.00 38.22 101 VAL A CA 1
ATOM 764 C C . VAL A 1 101 ? 8.976 17.546 12.854 1.00 38.22 101 VAL A C 1
ATOM 766 O O . VAL A 1 101 ? 9.510 16.673 13.536 1.00 38.22 101 VAL A O 1
ATOM 769 N N . VAL A 1 102 ? 9.379 17.810 11.613 1.00 39.34 102 VAL A N 1
ATOM 770 C CA . VAL A 1 102 ? 10.575 17.230 11.002 1.00 39.34 102 VAL A CA 1
ATOM 771 C C . VAL A 1 102 ? 11.801 17.863 11.659 1.00 39.34 102 VAL A C 1
ATOM 773 O O . VAL A 1 102 ? 12.406 18.776 11.103 1.00 39.34 102 VAL A O 1
ATOM 776 N N . GLU A 1 103 ? 12.204 17.373 12.828 1.00 36.59 103 GLU A N 1
ATOM 777 C CA . GLU A 1 103 ? 13.549 17.630 13.333 1.00 36.59 103 GLU A CA 1
ATOM 778 C C . GLU A 1 103 ? 14.485 16.502 12.901 1.00 36.59 103 GLU A C 1
ATOM 780 O O . GLU A 1 103 ? 14.378 15.333 13.276 1.00 36.59 103 GLU A O 1
ATOM 785 N N . ARG A 1 104 ? 15.419 16.870 12.022 1.00 42.59 104 ARG A N 1
ATOM 786 C CA . ARG A 1 104 ? 16.538 16.036 11.592 1.00 42.59 104 ARG A CA 1
ATOM 787 C C . ARG A 1 104 ? 17.362 15.615 12.814 1.00 42.59 104 ARG A C 1
ATOM 789 O O . ARG A 1 104 ? 18.253 16.364 13.201 1.00 42.59 104 ARG A O 1
ATOM 796 N N . LYS A 1 105 ? 17.121 14.407 13.337 1.00 37.50 105 LYS A N 1
ATOM 797 C CA . LYS A 1 105 ? 18.100 13.400 13.817 1.00 37.50 105 LYS A CA 1
ATOM 798 C C . LYS A 1 105 ? 17.473 12.521 14.907 1.00 37.50 105 LYS A C 1
ATOM 800 O O . LYS A 1 105 ? 17.300 12.962 16.031 1.00 37.50 105 LYS A O 1
ATOM 805 N N . GLY A 1 106 ? 17.273 11.244 14.578 1.00 38.69 106 GLY A N 1
ATOM 806 C CA . GLY A 1 106 ? 17.055 10.169 15.552 1.00 38.69 106 GLY A CA 1
ATOM 807 C C . GLY A 1 106 ? 15.591 9.950 15.921 1.00 38.69 106 GLY A C 1
ATOM 808 O O . GLY A 1 106 ? 15.041 10.649 16.760 1.00 38.69 106 GLY A O 1
ATOM 809 N N . VAL A 1 107 ? 14.967 8.936 15.318 1.00 43.66 107 VAL A N 1
ATOM 810 C CA . VAL A 1 107 ? 13.640 8.471 15.737 1.00 43.66 107 VAL A CA 1
ATOM 811 C C . VAL A 1 107 ? 13.817 7.538 16.930 1.00 43.66 107 VAL A C 1
ATOM 813 O O . VAL A 1 107 ? 14.394 6.461 16.792 1.00 43.66 107 VAL A O 1
ATOM 816 N N . VAL A 1 108 ? 13.299 7.943 18.088 1.00 36.44 108 VAL A N 1
ATOM 817 C CA . VAL A 1 108 ? 12.983 7.040 19.197 1.00 36.44 108 VAL A CA 1
ATOM 818 C C . VAL A 1 108 ? 11.465 6.945 19.262 1.00 36.44 108 VAL A C 1
ATOM 820 O O . VAL A 1 108 ? 10.794 7.899 19.641 1.00 36.44 108 VAL A O 1
ATOM 823 N N . THR A 1 109 ? 10.907 5.801 18.879 1.00 41.78 109 THR A N 1
ATOM 824 C CA . THR A 1 109 ? 9.506 5.469 19.159 1.00 41.78 109 THR A CA 1
ATOM 825 C C . THR A 1 109 ? 9.391 5.037 20.617 1.00 41.78 109 THR A C 1
ATOM 827 O O . THR A 1 109 ? 9.891 3.972 20.978 1.00 41.78 109 THR A O 1
ATOM 830 N N . ARG A 1 110 ? 8.730 5.838 21.458 1.00 38.75 110 ARG A N 1
ATOM 831 C CA . ARG A 1 110 ? 8.151 5.355 22.718 1.00 38.75 110 ARG A CA 1
ATOM 832 C C . ARG A 1 110 ? 6.653 5.178 22.517 1.00 38.75 110 ARG A C 1
ATOM 834 O O . ARG A 1 110 ? 5.952 6.149 22.267 1.00 38.75 110 ARG A O 1
ATOM 841 N N . TYR A 1 111 ? 6.196 3.936 22.635 1.00 45.34 111 TYR A N 1
ATOM 842 C CA . TYR A 1 111 ? 4.806 3.649 22.959 1.00 45.34 111 TYR A CA 1
ATOM 843 C C . TYR A 1 111 ? 4.626 3.957 24.445 1.00 45.34 111 TYR A C 1
ATOM 845 O O . TYR A 1 111 ? 5.301 3.349 25.275 1.00 45.34 111 TYR A O 1
ATOM 853 N N . VAL A 1 112 ? 3.752 4.901 24.773 1.00 41.94 112 VAL A N 1
ATOM 854 C CA . VAL A 1 112 ? 3.143 4.966 26.101 1.00 41.94 112 VAL A CA 1
ATOM 855 C C . VAL A 1 112 ? 1.698 4.565 25.861 1.00 41.94 112 VAL A C 1
ATOM 857 O O . VAL A 1 112 ? 0.902 5.374 25.404 1.00 41.94 112 VAL A O 1
ATOM 860 N N . GLY A 1 113 ? 1.408 3.272 26.009 1.00 40.75 113 GLY A N 1
ATOM 861 C CA . GLY A 1 113 ? 0.028 2.860 26.221 1.00 40.75 113 GLY A CA 1
ATOM 862 C C . GLY A 1 113 ? -0.311 3.288 27.639 1.00 40.75 113 GLY A C 1
ATOM 863 O O . GLY A 1 113 ? 0.347 2.826 28.573 1.00 40.75 113 GLY A O 1
ATOM 864 N N . GLU A 1 114 ? -1.235 4.227 27.796 1.00 46.12 114 GLU A N 1
ATOM 865 C CA . GLU A 1 114 ? -1.853 4.442 29.101 1.00 46.12 114 GLU A CA 1
ATOM 866 C C . GLU A 1 114 ? -2.688 3.190 29.419 1.00 46.12 114 GLU A C 1
ATOM 868 O O . GLU A 1 114 ? -3.336 2.659 28.514 1.00 46.12 114 GLU A O 1
ATOM 873 N N . PRO A 1 115 ? -2.603 2.634 30.640 1.00 51.53 115 PRO A N 1
ATOM 874 C CA . PRO A 1 115 ? -3.480 1.546 31.036 1.00 51.53 115 PRO A CA 1
ATOM 875 C C . PRO A 1 115 ? -4.911 2.079 31.136 1.00 51.53 115 PRO A C 1
ATOM 877 O O . PRO A 1 115 ? -5.146 3.102 31.776 1.00 51.53 115 PRO A O 1
ATOM 880 N N . ASP A 1 116 ? -5.846 1.380 30.496 1.00 52.03 116 ASP A N 1
ATOM 881 C CA . ASP A 1 116 ? -7.275 1.589 30.700 1.00 52.03 116 ASP A CA 1
ATOM 882 C C . ASP A 1 116 ? -7.607 1.209 32.154 1.00 52.03 116 ASP A C 1
ATOM 884 O O . ASP A 1 116 ? -7.686 0.026 32.494 1.00 52.03 116 ASP A O 1
ATOM 888 N N . ASP A 1 117 ? -7.731 2.211 33.025 1.00 51.00 117 ASP A N 1
ATOM 889 C CA . ASP A 1 117 ? -8.337 2.058 34.346 1.00 51.00 117 ASP A CA 1
ATOM 890 C C . ASP A 1 117 ? -9.867 2.134 34.181 1.00 51.00 117 ASP A C 1
ATOM 892 O O . ASP A 1 117 ? -10.432 3.222 34.031 1.00 51.00 117 ASP A O 1
ATOM 896 N N . GLU A 1 118 ? -10.531 0.975 34.219 1.00 47.66 118 GLU A N 1
ATOM 897 C CA . GLU A 1 118 ? -11.969 0.834 34.509 1.00 47.66 118 GLU A CA 1
ATOM 898 C C . GLU A 1 118 ? -12.182 -0.058 35.741 1.00 47.66 118 GLU A C 1
ATOM 900 O O . GLU A 1 118 ? -11.566 -1.151 35.810 1.00 47.66 118 GLU A O 1
#

Foldseek 3Di:
DDDPDDDDDDDLVNQDWDWDLFAFPPHRATKTWRDHPPRKTKIAGPPPGDIDTGDNLVGGLQVDADPVRHNPQKDKDQDPDDDPVRPDRIDIDHDDDPPPPPDPDDDDDDDDDDDPDD

Radius of gyration: 18.68 Å; chains: 1; bounding box: 55×36×50 Å

Secondary structure (DSSP, 8-state):
----PPPP---GGG---EEEEEEBTTT-PEEEEEE-TTS-EEEEETTT--EEES-GGGTBGGG-B-TTSSB--EEEEE-SS--SSS--SEEEEE---------SS-------------

Sequence (118 aa):
MLNSAKPRRINHEDAGWFLIEHACRICSGRLLWRPGPNGGGQARCAECGTKAVGEPRNLCWCGAKTATGKNAGLRCVRNPERTPQNPNEVIVVPVEEVDMVVERKGVVTRYVGEPDDE

pLDDT: mean 80.01, std 22.37, range [36.44, 98.31]

Organism: NCBI:txid1760988